Protein AF-A0A7C9F242-F1 (afdb_monomer_lite)

Secondary structure (DSSP, 8-state):
-HHHHHHHHHHHHHHHHH-TTTHHHHHHH-EEEETTTTTS-EEHHHHHHTPPTT--SEEEEE-S-HHHHHT-GGGHHHHHTT--EEEE-STTHHHHHHH--EETTEEEEETTSTT---PPPHHHHHHHHT-

Organism: Opuntia streptacantha (NCBI:txid393608)

Sequence (131 aa):
YAKFYEAFSKNIKLGIHEDSQNRAKLAELLRYHSTKSGDEMTSLKDYVTRMKEGQKDIYYITGESKKAVENSPFLEKLKKKGYEVLFMVDAIDEYVVTQLKEYEGHKLVCATKEGLKIEETEEEKQRSEER

Foldseek 3Di:
DVVCCVVCVVVLLVCCLPPPPCNQVSLQVDWFDKPPQPPGTDGPVVLVVVADVVQQAAEEEEDQDPVDRNPDPLCVVCVVVVRMYTYHNDPSVVSNLVRCQDHPNHGYDYSPDPPPDDDDDPVRVVVVVVD

pLDDT: mean 91.35, std 10.44, range [46.53, 98.5]

Radius of gyration: 15.53 Å; chains: 1; bounding box: 34×26×50 Å

InterPro domains:
  IPR001404 Heat shock protein Hsp90 family [PF00183] (1-130)
  IPR001404 Heat shock protein Hsp90 family [PTHR11528] (1-130)
  IPR020568 Ribosomal protein uS5 domain 2-type superfamily [SSF54211] (1-114)

Structure (mmCIF, N/CA/C/O backbone):
data_AF-A0A7C9F242-F1
#
_entry.id   AF-A0A7C9F242-F1
#
loop_
_atom_site.group_PDB
_atom_site.id
_atom_site.type_symbol
_atom_site.label_atom_id
_atom_site.label_alt_id
_atom_site.label_comp_id
_atom_site.label_asym_id
_atom_site.label_entity_id
_atom_site.label_seq_id
_atom_site.pdbx_PDB_ins_code
_atom_site.Cartn_x
_atom_site.Cartn_y
_atom_site.Cartn_z
_atom_site.occupancy
_atom_site.B_iso_or_equiv
_atom_site.auth_seq_id
_atom_site.auth_comp_id
_atom_site.auth_asym_id
_atom_site.auth_atom_id
_atom_site.pdbx_PDB_model_num
ATOM 1 N N . TYR A 1 1 ? 2.905 -13.751 -14.397 1.00 86.31 1 TYR A N 1
ATOM 2 C CA . TYR A 1 1 ? 2.903 -12.386 -13.832 1.00 86.31 1 TYR A CA 1
ATOM 3 C C . TYR A 1 1 ? 4.063 -12.146 -12.866 1.00 86.31 1 TYR A C 1
ATOM 5 O O . TYR A 1 1 ? 4.770 -11.174 -13.066 1.00 86.31 1 TYR A O 1
ATOM 13 N N . ALA A 1 2 ? 4.328 -13.034 -11.895 1.00 88.06 2 ALA A N 1
ATOM 14 C CA . ALA A 1 2 ? 5.405 -12.869 -10.901 1.00 88.06 2 ALA A CA 1
ATOM 15 C C . ALA A 1 2 ? 6.765 -12.426 -11.486 1.00 88.06 2 ALA A C 1
ATOM 17 O O . ALA A 1 2 ? 7.236 -11.354 -11.135 1.00 88.06 2 ALA A O 1
ATOM 18 N N . LYS A 1 3 ? 7.322 -13.162 -12.463 1.00 93.62 3 LYS A N 1
ATOM 19 C CA . LYS A 1 3 ? 8.596 -12.797 -13.127 1.00 93.62 3 LYS A CA 1
ATOM 20 C C . LYS A 1 3 ? 8.584 -11.408 -13.782 1.00 93.62 3 LYS A C 1
ATOM 22 O O . LYS A 1 3 ? 9.587 -10.710 -13.780 1.00 93.62 3 LYS A O 1
ATOM 27 N N . PHE A 1 4 ? 7.450 -11.012 -14.364 1.00 94.50 4 PHE A N 1
ATOM 28 C CA . PHE A 1 4 ? 7.293 -9.685 -14.963 1.00 94.50 4 PHE A CA 1
ATOM 29 C C . PHE A 1 4 ? 7.290 -8.607 -13.878 1.00 94.50 4 PHE A C 1
ATOM 31 O O . PHE A 1 4 ? 8.003 -7.619 -13.989 1.00 94.50 4 PHE A O 1
ATOM 38 N N . TYR A 1 5 ? 6.521 -8.809 -12.810 1.00 94.44 5 TYR A N 1
ATOM 39 C CA . TYR A 1 5 ? 6.437 -7.830 -11.736 1.00 94.44 5 TYR A CA 1
ATOM 40 C C . TYR A 1 5 ? 7.761 -7.703 -10.973 1.00 94.44 5 TYR A C 1
ATOM 42 O O . TYR A 1 5 ? 8.189 -6.598 -10.667 1.00 94.44 5 TYR A O 1
ATOM 50 N N . GLU A 1 6 ? 8.464 -8.808 -10.741 1.00 92.44 6 GLU A N 1
ATOM 51 C CA . GLU A 1 6 ? 9.812 -8.797 -10.171 1.00 92.44 6 GLU A CA 1
ATOM 52 C C . GLU A 1 6 ? 10.773 -7.938 -11.008 1.00 92.44 6 GLU A C 1
ATOM 54 O O . GLU A 1 6 ? 11.467 -7.081 -10.466 1.00 92.44 6 GLU A O 1
ATOM 59 N N . ALA A 1 7 ? 10.750 -8.099 -12.335 1.00 95.38 7 ALA A N 1
ATOM 60 C CA . ALA A 1 7 ? 11.622 -7.353 -13.238 1.00 95.38 7 ALA A CA 1
ATOM 61 C C . ALA A 1 7 ? 11.219 -5.876 -13.422 1.00 95.38 7 ALA A C 1
ATOM 63 O O . ALA A 1 7 ? 12.092 -5.027 -13.585 1.00 95.38 7 ALA A O 1
ATOM 64 N N . PHE A 1 8 ? 9.919 -5.558 -13.409 1.00 96.19 8 PHE A N 1
ATOM 65 C CA . PHE A 1 8 ? 9.400 -4.261 -13.874 1.00 96.19 8 PHE A CA 1
ATOM 66 C C . PHE A 1 8 ? 8.577 -3.479 -12.839 1.00 96.19 8 PHE A C 1
ATOM 68 O O . PHE A 1 8 ? 8.087 -2.392 -13.148 1.00 96.19 8 PHE A O 1
ATOM 75 N N . SER A 1 9 ? 8.425 -3.972 -11.605 1.00 95.62 9 SER A N 1
ATOM 76 C CA . SER A 1 9 ? 7.660 -3.293 -10.541 1.00 95.62 9 SER A CA 1
ATOM 77 C C . SER A 1 9 ? 8.111 -1.851 -10.325 1.00 95.62 9 SER A C 1
ATOM 79 O O . SER A 1 9 ? 7.275 -0.954 -10.232 1.00 95.62 9 SER A O 1
ATOM 81 N N . LYS A 1 10 ? 9.424 -1.599 -10.320 1.00 95.19 10 LYS A N 1
ATOM 82 C CA . LYS A 1 10 ? 9.987 -0.249 -10.169 1.00 95.19 10 LYS A CA 1
ATOM 83 C C . LYS A 1 10 ? 9.566 0.685 -11.304 1.00 95.19 10 LYS A C 1
ATOM 85 O O . LYS A 1 10 ? 9.225 1.831 -11.038 1.00 95.19 10 LYS A O 1
ATOM 90 N N . ASN A 1 11 ? 9.524 0.199 -12.545 1.00 96.81 11 ASN A N 1
ATOM 91 C CA . ASN A 1 11 ? 9.063 0.982 -13.694 1.00 96.81 11 ASN A CA 1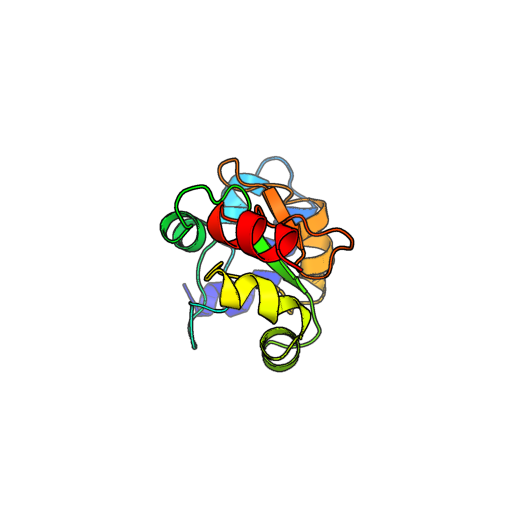
ATOM 92 C C . ASN A 1 11 ? 7.566 1.292 -13.603 1.00 96.81 11 ASN A C 1
ATOM 94 O O . ASN A 1 11 ? 7.159 2.411 -13.894 1.00 96.81 11 ASN A O 1
ATOM 98 N N . ILE A 1 12 ? 6.754 0.330 -13.156 1.00 97.44 12 ILE A N 1
ATOM 99 C CA . ILE A 1 12 ? 5.315 0.541 -12.936 1.00 97.44 12 ILE A CA 1
ATOM 100 C C . ILE A 1 12 ? 5.102 1.613 -11.861 1.00 97.44 12 ILE A C 1
ATOM 102 O O . ILE A 1 12 ? 4.348 2.559 -12.071 1.00 97.44 12 ILE A O 1
ATOM 106 N N . LYS A 1 13 ? 5.802 1.493 -10.727 1.00 97.38 13 LYS A N 1
ATOM 107 C CA . LYS A 1 13 ? 5.738 2.446 -9.610 1.00 97.38 13 LYS A CA 1
ATOM 108 C C . LYS A 1 13 ? 6.214 3.846 -10.015 1.00 97.38 13 LYS A C 1
ATOM 110 O O . LYS A 1 13 ? 5.579 4.829 -9.647 1.00 97.38 13 LYS A O 1
ATOM 115 N N . LEU A 1 14 ? 7.265 3.945 -10.829 1.00 95.81 14 LEU A N 1
ATOM 116 C CA . LEU A 1 14 ? 7.701 5.218 -11.407 1.00 95.81 14 LEU A CA 1
ATOM 117 C C . LEU A 1 14 ? 6.634 5.806 -12.341 1.00 95.81 14 LEU A C 1
ATOM 119 O O . LEU A 1 14 ? 6.308 6.984 -12.240 1.00 95.81 14 LEU A O 1
ATOM 123 N N . GLY A 1 15 ? 6.010 4.971 -13.174 1.00 97.12 15 GLY A N 1
ATOM 124 C CA . GLY A 1 15 ? 4.893 5.380 -14.022 1.00 97.12 15 GLY A CA 1
ATOM 125 C C . GLY A 1 15 ? 3.703 5.926 -13.227 1.00 97.12 15 GLY A C 1
ATOM 126 O O . GLY A 1 15 ? 3.097 6.903 -13.644 1.00 97.12 15 GLY A O 1
ATOM 127 N N . ILE A 1 16 ? 3.390 5.375 -12.047 1.00 97.19 16 ILE A N 1
ATOM 128 C CA . ILE A 1 16 ? 2.363 5.955 -11.157 1.00 97.19 16 ILE A CA 1
ATOM 129 C C . ILE A 1 16 ? 2.726 7.381 -10.739 1.00 97.19 16 ILE A C 1
ATOM 131 O O . ILE A 1 16 ? 1.845 8.244 -10.638 1.00 97.19 16 ILE A O 1
ATOM 135 N N . HIS A 1 17 ? 4.010 7.628 -10.486 1.00 93.94 17 HIS A N 1
ATOM 136 C CA . HIS A 1 17 ? 4.488 8.938 -10.083 1.00 93.94 17 HIS A CA 1
ATOM 137 C C . HIS A 1 17 ? 4.382 9.957 -11.232 1.00 93.94 17 HIS A C 1
ATOM 139 O O . HIS A 1 17 ? 3.848 11.048 -11.035 1.00 93.94 17 HIS A O 1
ATOM 145 N N . GLU A 1 18 ? 4.808 9.576 -12.439 1.00 95.00 18 GLU A N 1
ATOM 146 C CA . GLU A 1 18 ? 5.006 10.500 -13.566 1.00 95.00 18 GLU A CA 1
ATOM 147 C C . GLU A 1 18 ? 3.831 10.551 -14.563 1.00 95.00 18 GLU A C 1
ATOM 149 O O . GLU A 1 18 ? 3.455 11.627 -15.032 1.00 95.00 18 GLU A O 1
ATOM 154 N N . ASP A 1 19 ? 3.202 9.415 -14.876 1.00 95.81 19 ASP A N 1
ATOM 155 C CA . ASP A 1 19 ? 2.168 9.299 -15.912 1.00 95.81 19 ASP A CA 1
ATOM 156 C C . ASP A 1 19 ? 0.759 9.401 -15.314 1.00 95.81 19 ASP A C 1
ATOM 158 O O . ASP A 1 19 ? 0.074 8.418 -15.016 1.00 95.81 19 ASP A O 1
ATOM 162 N N . SER A 1 20 ? 0.299 10.642 -15.163 1.00 95.12 20 SER A N 1
ATOM 163 C CA . SER A 1 20 ? -1.052 10.916 -14.667 1.00 95.12 20 SER A CA 1
ATOM 164 C C . SER A 1 20 ? -2.180 10.382 -15.553 1.00 95.12 20 SER A C 1
ATOM 166 O O . SER A 1 20 ? -3.247 10.074 -15.022 1.00 95.12 20 SER A O 1
ATOM 168 N N . GLN A 1 21 ? -1.959 10.233 -16.864 1.00 97.19 21 GLN A N 1
ATOM 169 C CA . GLN A 1 21 ? -2.990 9.792 -17.807 1.00 97.19 21 GLN A CA 1
ATOM 170 C C . GLN A 1 21 ? -3.257 8.290 -17.683 1.00 97.19 21 GLN A C 1
ATOM 172 O O . GLN A 1 21 ? -4.407 7.858 -17.762 1.00 97.19 21 GLN A O 1
ATOM 177 N N . ASN A 1 22 ? -2.212 7.492 -17.448 1.00 97.12 22 ASN A N 1
ATOM 178 C CA . ASN A 1 22 ? -2.331 6.039 -17.313 1.00 97.12 22 ASN A CA 1
ATOM 179 C C . ASN A 1 22 ? -2.298 5.541 -15.865 1.00 97.12 22 ASN A C 1
ATOM 181 O O . ASN A 1 22 ? -2.422 4.335 -15.645 1.00 97.12 22 ASN A O 1
ATOM 185 N N . ARG A 1 23 ? -2.191 6.432 -14.871 1.00 96.19 23 ARG A N 1
ATOM 186 C CA . ARG A 1 23 ? -2.077 6.082 -13.445 1.00 96.19 23 ARG A CA 1
ATOM 187 C C . ARG A 1 23 ? -3.094 5.045 -12.975 1.00 96.19 23 ARG A C 1
ATOM 189 O O . ARG A 1 23 ? -2.714 4.097 -12.298 1.00 96.19 23 ARG A O 1
ATOM 196 N N . ALA A 1 24 ? -4.364 5.200 -13.348 1.00 95.56 24 ALA A N 1
ATOM 197 C CA . ALA A 1 24 ? -5.413 4.259 -12.954 1.00 95.56 24 ALA A CA 1
ATOM 198 C C . ALA A 1 24 ? -5.130 2.835 -13.468 1.00 95.56 24 ALA A C 1
ATOM 200 O O . ALA A 1 24 ? -5.169 1.882 -12.697 1.00 95.56 24 ALA A O 1
ATOM 201 N N . LYS A 1 25 ? -4.733 2.702 -14.740 1.00 97.06 25 LYS A N 1
ATOM 202 C CA . LYS A 1 25 ? -4.374 1.412 -15.353 1.00 97.06 25 LYS A CA 1
ATOM 203 C C . LYS A 1 25 ? -3.101 0.829 -14.746 1.00 97.06 25 LYS A C 1
ATOM 205 O O . LYS A 1 25 ? -3.009 -0.370 -14.516 1.00 97.06 25 LYS A O 1
ATOM 210 N N . LEU A 1 26 ? -2.109 1.676 -14.472 1.00 97.75 26 LEU A N 1
ATOM 211 C CA . LEU A 1 26 ? -0.869 1.258 -13.820 1.00 97.75 26 LEU A CA 1
ATOM 212 C C . LEU A 1 26 ? -1.129 0.757 -12.391 1.00 97.75 26 LEU A C 1
ATOM 214 O O . LEU A 1 26 ? -0.473 -0.185 -11.950 1.00 97.75 26 LEU A O 1
ATOM 218 N N . ALA A 1 27 ? -2.104 1.333 -11.681 1.00 97.44 27 ALA A N 1
ATOM 219 C CA . ALA A 1 27 ? -2.428 0.935 -10.314 1.00 97.44 27 ALA A CA 1
ATOM 220 C C . ALA A 1 27 ? -2.978 -0.500 -10.258 1.00 97.44 27 ALA A C 1
ATOM 222 O O . ALA A 1 27 ? -2.676 -1.236 -9.320 1.00 97.44 27 ALA A O 1
ATOM 223 N N . GLU A 1 28 ? -3.691 -0.947 -11.298 1.00 96.81 28 GLU A N 1
ATOM 224 C CA . GLU A 1 28 ? -4.165 -2.336 -11.430 1.00 96.81 28 GLU A CA 1
ATOM 225 C C . GLU A 1 28 ? -3.017 -3.358 -11.509 1.00 96.81 28 GLU A C 1
ATOM 227 O O . GLU A 1 28 ? -3.179 -4.538 -11.172 1.00 96.81 28 GLU A O 1
ATOM 232 N N . LEU A 1 29 ? -1.830 -2.918 -11.934 1.00 97.44 29 LEU A N 1
ATOM 233 C CA . LEU A 1 29 ? -0.645 -3.761 -12.058 1.00 97.44 29 LEU A CA 1
ATOM 234 C C . LEU A 1 29 ? 0.131 -3.884 -10.742 1.00 97.44 29 LEU A C 1
ATOM 236 O O . LEU A 1 29 ? 0.938 -4.807 -10.600 1.00 97.44 29 LEU A O 1
ATOM 240 N N . LEU A 1 30 ? -0.122 -3.013 -9.763 1.00 97.81 30 LEU A N 1
ATOM 241 C CA . LEU A 1 30 ? 0.577 -3.041 -8.483 1.00 97.81 30 LEU A CA 1
ATOM 242 C C . LEU A 1 30 ? 0.286 -4.334 -7.716 1.00 97.81 30 LEU A C 1
ATOM 244 O O . LEU A 1 30 ? -0.838 -4.844 -7.681 1.00 97.81 30 LEU A O 1
ATOM 248 N N . ARG A 1 31 ? 1.335 -4.874 -7.103 1.00 97.75 31 ARG A N 1
ATOM 249 C CA . ARG A 1 31 ? 1.304 -6.020 -6.197 1.00 97.75 31 ARG A CA 1
ATOM 250 C C . ARG A 1 31 ? 2.103 -5.694 -4.944 1.00 97.75 31 ARG A C 1
ATOM 252 O O . ARG A 1 31 ? 3.198 -5.136 -5.036 1.00 97.75 31 ARG A O 1
ATOM 259 N N . TYR A 1 32 ? 1.543 -6.069 -3.803 1.00 97.75 32 TYR A N 1
ATOM 260 C CA . TYR A 1 32 ? 2.108 -5.838 -2.478 1.00 97.75 32 TYR A CA 1
ATOM 261 C C . TYR A 1 32 ? 1.877 -7.056 -1.593 1.00 97.75 32 TYR A C 1
ATOM 263 O O . TYR A 1 32 ? 0.892 -7.768 -1.764 1.00 97.75 32 TYR A O 1
ATOM 271 N N . HIS A 1 33 ? 2.748 -7.284 -0.615 1.00 97.88 33 HIS A N 1
ATOM 272 C CA . HIS A 1 33 ? 2.378 -8.143 0.509 1.00 97.88 33 HIS A CA 1
ATOM 273 C C . HIS A 1 33 ? 1.382 -7.408 1.410 1.00 97.88 33 HIS A C 1
ATOM 275 O O . HIS A 1 33 ? 1.317 -6.180 1.399 1.00 97.88 33 HIS A O 1
ATOM 281 N N . SER A 1 34 ? 0.609 -8.142 2.199 1.00 98.12 34 SER A N 1
ATOM 282 C CA . SER A 1 34 ? -0.307 -7.566 3.177 1.00 98.12 34 SER A CA 1
ATOM 283 C C . SER A 1 34 ? -0.413 -8.436 4.422 1.00 98.12 34 SER A C 1
ATOM 285 O O . SER A 1 34 ? 0.013 -9.591 4.435 1.00 98.12 34 SER A O 1
ATOM 287 N N . THR A 1 35 ? -1.062 -7.910 5.460 1.00 97.12 35 THR A N 1
ATOM 288 C CA . THR A 1 35 ? -1.394 -8.677 6.672 1.00 97.12 35 THR A CA 1
ATOM 289 C C . THR A 1 35 ? -2.288 -9.896 6.419 1.00 97.12 35 THR A C 1
ATOM 291 O O . THR A 1 35 ? -2.427 -10.722 7.318 1.00 97.12 35 THR A O 1
ATOM 294 N N . LYS A 1 36 ? -2.907 -10.020 5.235 1.00 96.25 36 LYS A N 1
ATOM 295 C CA . LYS A 1 36 ? -3.777 -11.150 4.865 1.00 96.25 36 LYS A CA 1
ATOM 296 C C . LYS A 1 36 ? -3.284 -11.951 3.657 1.00 96.25 36 LYS A C 1
ATOM 298 O O . LYS A 1 36 ? -3.902 -12.960 3.335 1.00 96.25 36 LYS A O 1
ATOM 303 N N . SER A 1 37 ? -2.204 -11.536 2.991 1.00 94.44 37 SER A N 1
ATOM 304 C CA . SER A 1 37 ? -1.714 -12.208 1.777 1.00 94.44 37 SER A CA 1
ATOM 305 C C . SER A 1 37 ? -0.718 -13.345 2.050 1.00 94.44 37 SER A C 1
ATOM 307 O O . SER A 1 37 ? -0.356 -14.072 1.128 1.00 94.44 37 SER A O 1
ATOM 309 N N . GLY A 1 38 ? -0.258 -13.501 3.297 1.00 91.50 38 GLY A N 1
ATOM 310 C CA . GLY A 1 38 ? 0.732 -14.512 3.674 1.00 91.50 38 GLY A CA 1
ATOM 311 C C . GLY A 1 38 ? 2.063 -14.317 2.940 1.00 91.50 38 GLY A C 1
ATOM 312 O O . GLY A 1 38 ? 2.670 -13.239 2.982 1.00 91.50 38 GLY A O 1
ATOM 313 N N . ASP A 1 39 ? 2.521 -15.367 2.261 1.00 90.25 39 ASP A N 1
ATOM 314 C CA . ASP A 1 39 ? 3.764 -15.348 1.481 1.00 90.25 39 ASP A CA 1
ATOM 315 C C . ASP A 1 39 ? 3.580 -14.848 0.048 1.00 90.25 39 ASP A C 1
ATOM 317 O O . ASP A 1 39 ? 4.557 -14.505 -0.614 1.00 90.25 39 ASP A O 1
ATOM 321 N N . GLU A 1 40 ? 2.340 -14.723 -0.420 1.00 93.12 40 GLU A N 1
ATOM 322 C CA . GLU A 1 40 ? 2.045 -14.201 -1.748 1.00 93.12 40 GLU A CA 1
ATOM 323 C C . GLU A 1 40 ? 1.845 -12.682 -1.724 1.00 93.12 40 GLU A C 1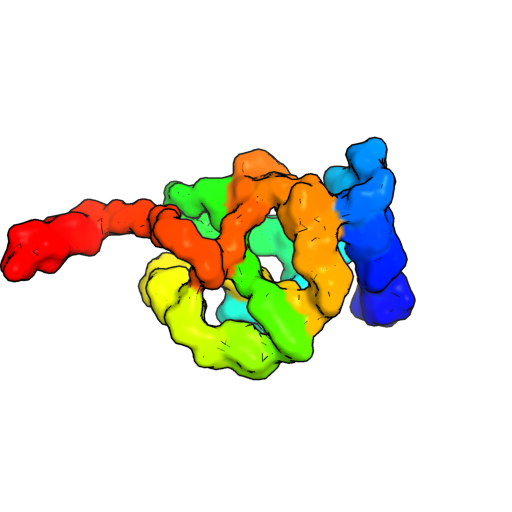
ATOM 325 O O . GLU A 1 40 ? 1.666 -12.052 -0.673 1.00 93.12 40 GLU A O 1
ATOM 330 N N . MET A 1 41 ? 1.902 -12.072 -2.908 1.00 95.19 41 MET A N 1
ATOM 331 C CA . MET A 1 41 ? 1.517 -10.678 -3.100 1.00 95.19 41 MET A CA 1
ATOM 332 C C . MET A 1 41 ? 0.072 -10.597 -3.597 1.00 95.19 41 MET A C 1
ATOM 334 O O . MET A 1 41 ? -0.344 -11.371 -4.454 1.00 95.19 41 MET A O 1
ATOM 338 N N . THR A 1 42 ? -0.666 -9.600 -3.121 1.00 97.62 42 THR A N 1
ATOM 339 C CA . THR A 1 42 ? -2.031 -9.273 -3.538 1.00 97.62 42 THR A CA 1
ATOM 340 C C . THR A 1 42 ? -2.060 -8.048 -4.449 1.00 97.62 42 THR A C 1
ATOM 342 O O . THR A 1 42 ? -1.193 -7.176 -4.358 1.00 97.62 42 THR A O 1
ATOM 345 N N . SER A 1 43 ? -3.071 -7.953 -5.317 1.00 98.12 43 SER A N 1
ATOM 346 C CA . SER A 1 43 ? -3.389 -6.708 -6.026 1.00 98.12 43 SER A CA 1
ATOM 347 C C . SER A 1 43 ? -4.230 -5.756 -5.166 1.00 98.12 43 SER A C 1
ATOM 349 O O . SER A 1 43 ? -4.808 -6.173 -4.156 1.00 98.12 43 SER A O 1
ATOM 351 N N . LEU A 1 44 ? -4.319 -4.484 -5.580 1.00 98.12 44 LEU A N 1
ATOM 352 C CA . LEU A 1 44 ? -5.251 -3.515 -4.985 1.00 98.12 44 LEU A CA 1
ATOM 353 C C . LEU A 1 44 ? -6.710 -3.936 -5.194 1.00 98.12 44 LEU A C 1
ATOM 355 O O . LEU A 1 44 ? -7.515 -3.826 -4.277 1.00 98.12 44 LEU A O 1
ATOM 359 N N . LYS A 1 45 ? -7.032 -4.504 -6.359 1.00 98.00 45 LYS A N 1
ATOM 360 C CA . LYS A 1 45 ? -8.361 -5.048 -6.645 1.00 98.00 45 LYS A CA 1
ATOM 361 C C . LYS A 1 4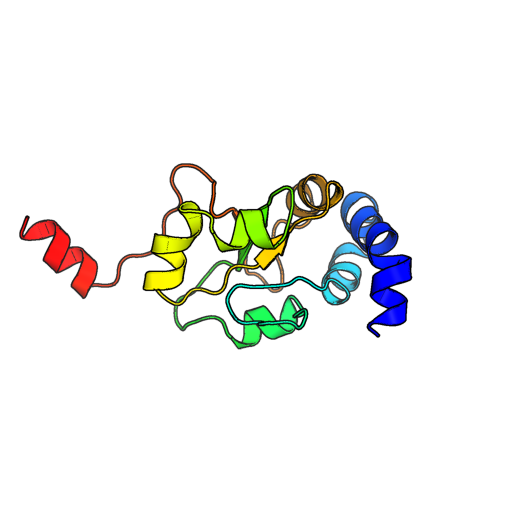5 ? -8.742 -6.146 -5.657 1.00 98.00 45 LYS A C 1
ATOM 363 O O . LYS A 1 45 ? -9.802 -6.095 -5.045 1.00 98.00 45 LYS A O 1
ATOM 368 N N . ASP A 1 46 ? -7.853 -7.116 -5.452 1.00 98.00 46 ASP A N 1
ATOM 369 C CA . ASP A 1 46 ? -8.130 -8.216 -4.529 1.00 98.00 46 ASP A CA 1
ATOM 370 C C . ASP A 1 46 ? -8.240 -7.711 -3.081 1.00 98.00 46 ASP A C 1
ATOM 372 O O . ASP A 1 46 ? -9.062 -8.222 -2.325 1.00 98.00 46 ASP A O 1
ATOM 376 N N . TYR A 1 47 ? -7.475 -6.680 -2.698 1.00 98.44 47 TYR A N 1
ATOM 377 C CA . TYR A 1 47 ? -7.661 -6.001 -1.412 1.00 98.44 47 TYR A CA 1
ATOM 378 C C . TYR A 1 47 ? -9.085 -5.446 -1.282 1.00 98.44 47 TYR A C 1
ATOM 380 O O . TYR A 1 47 ? -9.748 -5.724 -0.283 1.00 98.44 47 TYR A O 1
ATOM 388 N N . VAL A 1 48 ? -9.575 -4.713 -2.293 1.00 97.75 48 VAL A N 1
ATOM 389 C CA . VAL A 1 48 ? -10.927 -4.122 -2.291 1.00 97.75 48 VAL A CA 1
ATOM 390 C C . VAL A 1 48 ? -11.996 -5.200 -2.107 1.00 97.75 48 VAL A C 1
ATOM 392 O O . VAL A 1 48 ? -12.886 -5.045 -1.276 1.00 97.75 48 VAL A O 1
ATOM 395 N N . THR A 1 49 ? -11.861 -6.356 -2.769 1.00 97.44 49 THR A N 1
ATOM 396 C CA . THR A 1 49 ? -12.814 -7.474 -2.596 1.00 97.44 49 THR A CA 1
ATOM 397 C C . THR A 1 49 ? -12.864 -8.050 -1.175 1.00 97.44 49 THR A C 1
ATOM 399 O O . THR A 1 49 ? -13.846 -8.693 -0.811 1.00 97.44 49 THR A O 1
ATOM 402 N N . ARG A 1 50 ? -11.819 -7.835 -0.366 1.00 96.81 50 ARG A N 1
ATOM 403 C CA . ARG A 1 50 ? -11.708 -8.306 1.026 1.00 96.81 50 ARG A CA 1
ATOM 404 C C . ARG A 1 50 ? -11.911 -7.196 2.057 1.00 96.81 50 ARG A C 1
ATOM 406 O O . ARG A 1 50 ? -11.693 -7.434 3.254 1.00 96.81 50 ARG A O 1
ATOM 413 N N . MET A 1 51 ? -12.289 -5.995 1.619 1.00 95.81 51 MET A N 1
ATOM 414 C CA . MET A 1 51 ? -12.626 -4.903 2.523 1.00 95.81 51 MET A CA 1
ATOM 415 C C . MET A 1 51 ? -13.818 -5.295 3.390 1.00 95.81 51 MET A C 1
ATOM 417 O O . MET A 1 51 ? -14.764 -5.940 2.939 1.00 95.81 51 MET A O 1
ATOM 421 N N . LYS A 1 52 ? -13.749 -4.932 4.671 1.00 92.62 52 LYS A N 1
ATOM 422 C CA . LYS A 1 52 ? -14.859 -5.172 5.594 1.00 92.62 52 LYS A CA 1
ATOM 423 C C . LYS A 1 52 ? -16.037 -4.264 5.256 1.00 92.62 52 LYS A C 1
ATOM 425 O O . LYS A 1 52 ? -15.855 -3.164 4.738 1.00 92.62 52 LYS A O 1
ATOM 430 N N . GLU A 1 53 ? -17.237 -4.695 5.626 1.00 88.19 53 GLU A N 1
ATOM 431 C CA . GLU A 1 53 ? -18.416 -3.835 5.567 1.00 88.19 53 GLU A CA 1
ATOM 432 C C . GLU A 1 53 ? -18.178 -2.543 6.368 1.00 88.19 53 GLU A C 1
ATOM 434 O O . GLU A 1 53 ? -17.618 -2.570 7.465 1.00 88.19 53 GLU A O 1
ATOM 439 N N . GLY A 1 54 ? -18.528 -1.398 5.777 1.00 85.88 54 GLY A N 1
ATOM 440 C CA . GLY A 1 54 ? -18.280 -0.075 6.357 1.00 85.88 54 GLY A CA 1
ATOM 441 C C . GLY A 1 54 ? -16.834 0.433 6.248 1.00 85.88 54 GLY A C 1
ATOM 442 O O . GLY A 1 54 ? -16.584 1.601 6.545 1.00 85.88 54 GLY A O 1
ATOM 443 N N . GLN A 1 55 ? -15.878 -0.379 5.780 1.00 91.94 55 GLN A N 1
ATOM 444 C CA . GLN A 1 55 ? -14.510 0.080 5.537 1.00 91.94 55 GLN A CA 1
ATOM 445 C C . GLN A 1 55 ? -14.479 1.037 4.337 1.00 91.94 55 GLN A C 1
ATOM 447 O O . GLN A 1 55 ? -14.871 0.678 3.231 1.00 91.94 55 GLN A O 1
ATOM 452 N N . LYS A 1 56 ? -13.983 2.261 4.549 1.00 92.25 56 LYS A N 1
ATOM 453 C CA . LYS A 1 56 ? -13.928 3.306 3.508 1.00 92.25 56 LYS A CA 1
ATOM 454 C C . LYS A 1 56 ? -12.581 3.391 2.799 1.00 92.25 56 LYS A C 1
ATOM 456 O O . LYS A 1 56 ? -12.539 3.733 1.622 1.00 92.25 56 LYS A O 1
ATOM 461 N N . ASP A 1 57 ? -11.505 3.066 3.507 1.00 95.94 57 ASP A N 1
ATOM 462 C CA . ASP A 1 57 ? -10.139 3.357 3.081 1.00 95.94 57 ASP A CA 1
ATOM 463 C C . ASP A 1 57 ? -9.294 2.083 2.943 1.00 95.94 57 ASP A C 1
ATOM 465 O O . ASP A 1 57 ? -9.520 1.080 3.628 1.00 95.94 57 ASP A O 1
ATOM 469 N N . ILE A 1 58 ? -8.287 2.148 2.074 1.00 97.56 58 ILE A N 1
ATOM 470 C CA . ILE A 1 58 ? -7.232 1.148 1.910 1.00 97.56 58 ILE A CA 1
ATOM 471 C C . ILE A 1 58 ? -6.080 1.529 2.835 1.00 97.56 58 ILE A C 1
ATOM 473 O O . ILE A 1 58 ? -5.469 2.589 2.685 1.00 97.56 58 ILE A O 1
ATOM 477 N N . TYR A 1 59 ? -5.749 0.656 3.779 1.00 97.81 59 TYR A N 1
ATOM 478 C CA . TYR A 1 59 ? -4.655 0.902 4.714 1.00 97.81 59 TYR A CA 1
ATOM 479 C C . TYR A 1 59 ? -3.330 0.359 4.181 1.00 97.81 59 TYR A C 1
ATOM 481 O O . TYR A 1 59 ? -3.257 -0.770 3.690 1.00 97.81 59 TYR A O 1
ATOM 489 N N . TYR A 1 60 ? -2.263 1.139 4.331 1.00 98.00 60 TYR A N 1
ATOM 490 C CA . TYR A 1 60 ? -0.902 0.722 3.996 1.00 98.00 60 TYR A CA 1
ATOM 491 C C . TYR A 1 60 ? 0.092 1.139 5.080 1.00 98.00 60 TYR A C 1
ATOM 493 O O . TYR A 1 60 ? -0.189 2.011 5.898 1.00 98.00 60 TYR A O 1
ATOM 501 N N . ILE A 1 61 ? 1.269 0.526 5.082 1.00 97.50 61 ILE A N 1
ATOM 502 C CA . ILE A 1 61 ? 2.417 0.935 5.889 1.00 97.50 61 ILE A CA 1
ATOM 503 C C . ILE A 1 61 ? 3.670 0.901 5.022 1.00 97.50 61 ILE A C 1
ATOM 505 O O . ILE A 1 61 ? 3.865 -0.043 4.251 1.00 97.50 61 ILE A O 1
ATOM 509 N N . THR A 1 62 ? 4.512 1.922 5.159 1.00 96.44 62 THR A N 1
ATOM 510 C CA . THR A 1 62 ? 5.830 1.965 4.531 1.00 96.44 62 THR A CA 1
ATOM 511 C C . THR A 1 62 ? 6.931 1.575 5.512 1.00 96.44 62 THR A C 1
ATOM 513 O O . THR A 1 62 ? 6.772 1.693 6.730 1.00 96.44 62 THR A O 1
ATOM 516 N N . GLY A 1 63 ? 8.046 1.058 4.998 1.00 95.00 63 GLY A N 1
ATOM 517 C CA . GLY A 1 63 ? 9.220 0.745 5.811 1.00 95.00 63 GLY A CA 1
ATOM 518 C C . GLY A 1 63 ? 10.317 0.035 5.029 1.00 95.00 63 GLY A C 1
ATOM 519 O O . GLY A 1 63 ? 10.187 -0.215 3.840 1.00 95.00 63 GLY A O 1
ATOM 520 N N . GLU A 1 64 ? 11.410 -0.312 5.702 1.00 93.06 64 GLU A N 1
ATOM 521 C CA . GLU A 1 64 ? 12.629 -0.803 5.036 1.00 93.06 64 GLU A CA 1
ATOM 522 C C . GLU A 1 64 ? 12.566 -2.281 4.612 1.00 93.06 64 GLU A C 1
ATOM 524 O O . GLU A 1 64 ? 13.374 -2.739 3.808 1.00 93.06 64 GLU 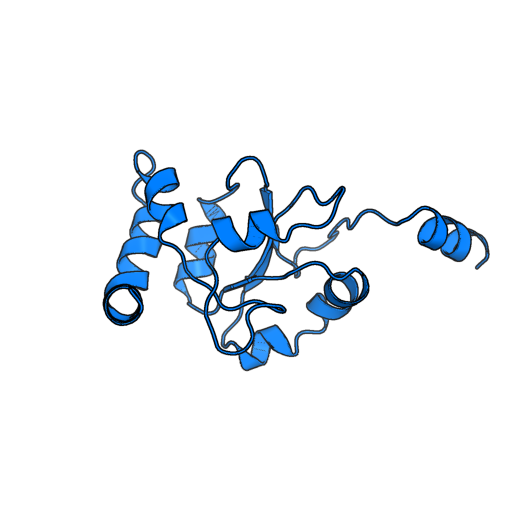A O 1
ATOM 529 N N . SER A 1 65 ? 11.647 -3.071 5.179 1.00 95.81 65 SER A N 1
ATOM 530 C CA . SER A 1 65 ? 11.479 -4.487 4.831 1.00 95.81 65 SER A CA 1
ATOM 531 C C . SER A 1 65 ? 10.121 -5.035 5.265 1.00 95.81 65 SER A C 1
ATOM 533 O O . SER A 1 65 ? 9.509 -4.513 6.201 1.00 95.81 65 SER A O 1
ATOM 535 N N . LYS A 1 66 ? 9.685 -6.150 4.650 1.00 95.31 66 LYS A N 1
ATOM 536 C CA . LYS A 1 66 ? 8.447 -6.868 5.027 1.00 95.31 66 LYS A CA 1
ATOM 537 C C . LYS A 1 66 ? 8.431 -7.180 6.524 1.00 95.31 66 LYS A C 1
ATOM 539 O O . LYS A 1 66 ? 7.467 -6.865 7.209 1.00 95.31 66 LYS A O 1
ATOM 544 N N . LYS A 1 67 ? 9.537 -7.723 7.044 1.00 95.50 67 LYS A N 1
ATOM 545 C CA . LY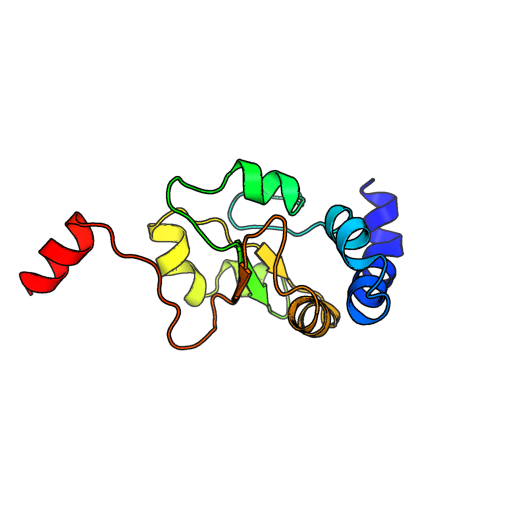S A 1 67 ? 9.667 -8.101 8.456 1.00 95.50 67 LYS A CA 1
ATOM 546 C C . LYS A 1 67 ? 9.550 -6.897 9.395 1.00 95.50 67 LYS A C 1
ATOM 548 O O . LYS A 1 67 ? 8.952 -7.023 10.460 1.00 95.50 67 LYS A O 1
ATOM 553 N N . ALA A 1 68 ? 10.115 -5.747 9.023 1.00 95.69 68 ALA A N 1
ATOM 554 C CA . ALA A 1 68 ? 10.035 -4.539 9.840 1.00 95.69 68 ALA A CA 1
ATOM 555 C C . ALA A 1 68 ? 8.593 -4.025 9.937 1.00 95.69 68 ALA A C 1
ATOM 557 O O . ALA A 1 68 ? 8.103 -3.765 11.034 1.00 95.69 68 ALA A O 1
ATOM 558 N N . VAL A 1 69 ? 7.889 -3.938 8.804 1.00 96.44 69 VAL A N 1
ATOM 559 C CA . VAL A 1 69 ? 6.513 -3.427 8.796 1.00 96.44 69 VAL A CA 1
ATOM 560 C C . VAL A 1 69 ? 5.513 -4.413 9.395 1.00 96.44 69 VAL A C 1
ATOM 562 O O . VAL A 1 69 ? 4.597 -3.998 10.092 1.00 96.44 69 VAL A O 1
ATOM 565 N N . GLU A 1 70 ? 5.706 -5.717 9.205 1.00 95.44 70 GLU A N 1
ATOM 566 C CA . GLU A 1 70 ? 4.818 -6.764 9.725 1.00 95.44 70 GLU A CA 1
ATOM 567 C C . GLU A 1 70 ? 4.769 -6.810 11.263 1.00 95.44 70 GLU A C 1
ATOM 569 O O . GLU A 1 70 ? 3.706 -7.065 11.845 1.00 95.44 70 GLU A O 1
ATOM 574 N N . ASN A 1 71 ? 5.903 -6.508 11.908 1.00 94.94 71 ASN A N 1
ATOM 575 C CA . ASN A 1 71 ? 6.064 -6.442 13.365 1.00 94.94 71 ASN A CA 1
ATOM 576 C C . ASN A 1 71 ? 5.837 -5.031 13.937 1.00 94.94 71 ASN A C 1
ATOM 578 O O . ASN A 1 71 ? 6.118 -4.778 15.107 1.00 94.94 71 ASN A O 1
ATOM 582 N N . SER A 1 72 ? 5.361 -4.095 13.117 1.00 95.88 72 SER A N 1
ATOM 583 C CA . SER A 1 72 ? 5.172 -2.710 13.530 1.00 95.88 72 SER A CA 1
ATOM 584 C C . SER A 1 72 ? 4.008 -2.561 14.524 1.00 95.88 72 SER A C 1
ATOM 586 O O . SER A 1 72 ? 2.904 -3.043 14.240 1.00 95.88 72 SER A O 1
ATOM 588 N N . PRO A 1 73 ? 4.183 -1.821 15.641 1.00 94.06 73 PRO A N 1
ATOM 589 C CA . PRO A 1 73 ? 3.109 -1.572 16.607 1.00 94.06 73 PRO A CA 1
ATOM 590 C C . PRO A 1 73 ? 1.950 -0.764 16.005 1.00 94.06 73 PRO A C 1
ATOM 592 O O . PRO A 1 73 ? 0.818 -0.842 16.482 1.00 94.06 73 PRO A O 1
ATOM 595 N N . PHE A 1 74 ? 2.196 -0.031 14.914 1.00 93.00 74 PHE A N 1
ATOM 596 C CA . PHE A 1 74 ? 1.165 0.715 14.189 1.00 93.00 74 PHE A CA 1
ATOM 597 C C . PHE A 1 74 ? 0.109 -0.197 13.540 1.00 93.00 74 PHE A C 1
ATOM 599 O O . PHE A 1 74 ? -0.974 0.267 13.186 1.00 93.00 74 PHE A O 1
ATOM 606 N N . LEU A 1 75 ? 0.380 -1.503 13.417 1.00 94.38 75 LEU A N 1
ATOM 607 C CA . LEU A 1 75 ? -0.582 -2.464 12.883 1.00 94.38 75 LEU A CA 1
ATOM 608 C C . LEU A 1 75 ? -1.565 -2.997 13.927 1.00 94.38 75 LEU A C 1
ATOM 610 O O . LEU A 1 75 ? -2.623 -3.479 13.535 1.00 94.38 75 LEU A O 1
ATOM 614 N N . GLU A 1 76 ? -1.269 -2.911 15.226 1.00 91.38 76 GLU A N 1
ATOM 615 C CA . GLU A 1 76 ? -2.044 -3.586 16.280 1.00 91.38 76 GLU A CA 1
ATOM 616 C C . GLU A 1 76 ? -3.529 -3.197 16.262 1.00 91.38 76 GLU A C 1
ATOM 618 O O . GLU A 1 76 ? -4.412 -4.057 16.259 1.00 91.38 76 GLU A O 1
ATOM 623 N N . LYS A 1 77 ? -3.827 -1.894 16.159 1.00 89.94 77 LYS A N 1
ATOM 624 C CA . LYS A 1 77 ? -5.212 -1.394 16.127 1.00 89.94 77 LYS A CA 1
ATOM 625 C C . LYS A 1 77 ? -5.964 -1.861 14.872 1.00 89.94 77 LYS A C 1
ATOM 627 O O . LYS A 1 77 ? -7.122 -2.266 14.969 1.00 89.94 77 LYS A O 1
ATOM 632 N N . LEU A 1 78 ? -5.310 -1.836 13.708 1.00 92.88 78 LEU A N 1
ATOM 633 C CA . LEU A 1 78 ? -5.884 -2.280 12.430 1.00 92.88 78 LEU A CA 1
ATOM 634 C C . LEU A 1 78 ? -6.099 -3.802 12.413 1.00 92.88 78 LEU A C 1
ATOM 636 O O . LEU A 1 78 ? -7.183 -4.260 12.053 1.00 92.88 78 LEU A O 1
ATOM 640 N N . LYS A 1 79 ? -5.111 -4.576 12.886 1.00 91.69 79 LYS A N 1
ATOM 641 C CA . LYS A 1 79 ? -5.179 -6.038 13.031 1.00 91.69 79 LYS A CA 1
ATOM 642 C C . LYS A 1 79 ? -6.304 -6.450 13.977 1.00 91.69 79 LYS A C 1
ATOM 644 O O . LYS A 1 79 ? -7.097 -7.314 13.615 1.00 91.69 79 LYS A O 1
ATOM 649 N N . LYS A 1 80 ? -6.443 -5.789 15.133 1.00 90.44 80 LYS A N 1
ATOM 650 C CA . LYS A 1 80 ? -7.532 -6.047 16.093 1.00 90.44 80 LYS A CA 1
ATOM 651 C C . LYS A 1 80 ? -8.914 -5.827 15.475 1.00 90.44 80 LYS A C 1
ATOM 653 O O . LYS A 1 80 ? -9.831 -6.600 15.730 1.00 90.44 80 LYS A O 1
ATOM 658 N N . LYS A 1 81 ? -9.050 -4.819 14.609 1.00 89.25 81 LYS A N 1
ATOM 659 C CA . LYS A 1 81 ? -10.275 -4.572 13.833 1.00 89.25 81 LYS A CA 1
ATOM 660 C C . LYS A 1 81 ? -10.393 -5.442 12.583 1.00 89.25 81 LYS A C 1
ATOM 662 O O . LYS A 1 81 ? -11.401 -5.376 11.887 1.00 89.25 81 LYS A O 1
ATOM 667 N N . GLY A 1 82 ? -9.411 -6.293 12.292 1.00 91.94 82 GLY A N 1
ATOM 668 C CA . GLY A 1 82 ? -9.371 -7.173 11.125 1.00 91.94 82 GLY A CA 1
ATOM 669 C C . GLY A 1 82 ? -9.256 -6.440 9.787 1.00 91.94 82 GLY A C 1
ATOM 670 O O . GLY A 1 82 ? -9.628 -7.010 8.755 1.00 91.94 82 GLY A O 1
ATOM 671 N N . TYR A 1 83 ? -8.776 -5.196 9.794 1.00 95.50 83 TYR A N 1
ATOM 672 C CA . TYR A 1 83 ? -8.478 -4.451 8.578 1.00 95.50 83 TYR A CA 1
ATOM 673 C C . TYR A 1 83 ? -7.177 -4.956 7.956 1.00 95.50 83 TYR A C 1
ATOM 675 O O . TYR A 1 83 ? -6.177 -5.189 8.639 1.00 95.50 83 TYR A O 1
ATOM 683 N N . GLU A 1 84 ? -7.214 -5.177 6.645 1.00 97.69 84 GLU A N 1
ATOM 684 C CA . GLU A 1 84 ? -6.029 -5.557 5.881 1.00 97.69 84 GLU A CA 1
ATOM 685 C C . GLU A 1 84 ? -5.109 -4.340 5.733 1.00 97.69 84 GLU A C 1
ATOM 687 O O . GLU A 1 84 ? -5.591 -3.227 5.528 1.00 97.69 84 GLU A O 1
ATOM 692 N N . VAL A 1 85 ? -3.794 -4.539 5.832 1.00 98.06 85 VAL A N 1
ATOM 693 C CA . VAL A 1 85 ? -2.805 -3.468 5.651 1.00 98.06 85 VAL A CA 1
ATOM 694 C C . VAL A 1 85 ? -1.768 -3.913 4.631 1.00 98.06 85 VAL A C 1
ATOM 696 O O . VAL A 1 85 ? -1.171 -4.976 4.796 1.00 98.06 85 VAL A O 1
ATOM 699 N N . LEU A 1 86 ? -1.573 -3.113 3.583 1.00 98.50 86 LEU A N 1
ATOM 700 C CA . LEU A 1 86 ? -0.570 -3.338 2.541 1.00 98.50 86 LEU A CA 1
ATOM 701 C C . LEU A 1 86 ? 0.833 -2.970 3.037 1.00 98.50 86 LEU A C 1
ATOM 703 O O . LEU A 1 86 ? 1.022 -1.952 3.700 1.00 98.50 86 LEU A O 1
ATOM 707 N N . PHE A 1 87 ? 1.821 -3.781 2.680 1.00 98.19 87 PHE A N 1
ATOM 708 C CA . PHE A 1 87 ? 3.228 -3.598 3.017 1.00 98.19 87 PHE A CA 1
ATOM 709 C C . PHE A 1 87 ? 3.971 -3.003 1.823 1.00 98.19 87 PHE A C 1
ATOM 711 O O . PHE A 1 87 ? 4.190 -3.673 0.812 1.00 98.19 87 PHE A O 1
ATOM 718 N N . MET A 1 88 ? 4.360 -1.741 1.958 1.00 97.56 88 MET A N 1
ATOM 719 C CA . MET A 1 88 ? 5.027 -0.951 0.931 1.00 97.56 88 MET A CA 1
ATOM 720 C C . MET A 1 88 ? 6.491 -0.748 1.313 1.00 97.56 88 MET A C 1
ATOM 722 O O . MET A 1 88 ? 6.827 0.139 2.089 1.00 97.56 88 MET A O 1
ATOM 726 N N . VAL A 1 89 ? 7.357 -1.644 0.849 1.00 96.62 89 VAL A N 1
ATOM 727 C CA . VAL A 1 89 ? 8.723 -1.771 1.384 1.00 96.62 89 VAL A CA 1
ATOM 728 C C . VAL A 1 89 ? 9.813 -1.355 0.403 1.00 96.62 89 VAL A C 1
ATOM 730 O O . VAL A 1 89 ? 10.995 -1.447 0.719 1.00 96.62 89 VAL A O 1
ATOM 733 N N . ASP A 1 90 ? 9.431 -0.889 -0.787 1.00 94.88 90 ASP A N 1
ATOM 734 C CA . ASP A 1 90 ? 10.383 -0.309 -1.725 1.00 94.88 90 ASP A CA 1
ATOM 735 C C . ASP A 1 90 ? 10.497 1.196 -1.483 1.00 94.88 90 ASP A C 1
ATOM 737 O O . ASP A 1 90 ? 9.494 1.881 -1.314 1.00 94.88 90 ASP A O 1
ATOM 741 N N . ALA A 1 91 ? 11.706 1.753 -1.584 1.00 92.62 91 ALA A N 1
ATOM 742 C CA . ALA A 1 91 ? 11.933 3.193 -1.401 1.00 92.62 91 ALA A CA 1
ATOM 743 C C . ALA A 1 91 ? 11.070 4.082 -2.324 1.00 92.62 91 ALA A C 1
ATOM 745 O O . ALA A 1 91 ? 10.708 5.198 -1.961 1.00 92.62 91 ALA A O 1
ATOM 746 N N . ILE A 1 92 ? 10.713 3.588 -3.516 1.00 94.56 92 ILE A N 1
ATOM 747 C CA . ILE A 1 92 ? 9.845 4.311 -4.456 1.00 94.56 92 ILE A CA 1
ATOM 748 C C . ILE A 1 92 ? 8.383 4.383 -3.981 1.00 94.56 92 ILE A C 1
ATOM 750 O O . ILE A 1 92 ? 7.645 5.255 -4.434 1.00 94.56 92 ILE A O 1
ATOM 754 N N . ASP A 1 93 ? 7.950 3.508 -3.067 1.00 95.88 93 ASP A N 1
ATOM 755 C CA . ASP A 1 93 ? 6.562 3.483 -2.601 1.00 95.88 93 ASP A CA 1
ATOM 756 C C . ASP A 1 93 ? 6.162 4.777 -1.878 1.00 95.88 93 ASP A C 1
ATOM 758 O O . ASP A 1 93 ? 5.029 5.227 -2.036 1.00 95.88 93 ASP A O 1
ATOM 762 N N . GLU A 1 94 ? 7.099 5.433 -1.184 1.00 92.31 94 GLU A N 1
ATOM 763 C CA . GLU A 1 94 ? 6.885 6.760 -0.584 1.00 92.31 94 GLU A CA 1
ATOM 764 C C . GLU A 1 94 ? 6.466 7.801 -1.635 1.00 92.31 94 GLU A C 1
ATOM 766 O O . GLU A 1 94 ? 5.630 8.661 -1.375 1.00 92.31 94 GLU A O 1
ATOM 771 N N . TYR A 1 95 ? 6.977 7.692 -2.865 1.00 92.56 95 TYR A N 1
ATOM 772 C CA . TYR A 1 95 ? 6.597 8.569 -3.973 1.00 92.56 95 TYR A CA 1
ATOM 773 C C . TYR A 1 95 ? 5.298 8.121 -4.645 1.00 92.56 95 TYR A C 1
ATOM 775 O O . TYR A 1 95 ? 4.507 8.968 -5.072 1.00 92.56 95 TYR A O 1
ATOM 783 N N . VAL A 1 96 ? 5.043 6.812 -4.715 1.00 95.94 96 VAL A N 1
ATOM 784 C CA . VAL A 1 96 ? 3.806 6.242 -5.272 1.00 95.94 96 VAL A CA 1
ATOM 785 C C . VAL A 1 96 ? 2.593 6.776 -4.520 1.00 95.94 96 VAL A C 1
ATOM 787 O O . VAL A 1 96 ? 1.682 7.317 -5.145 1.00 95.94 96 VAL A O 1
ATOM 790 N N . VAL A 1 97 ? 2.594 6.700 -3.188 1.00 94.12 97 VAL A N 1
ATOM 791 C CA . VAL A 1 97 ? 1.438 7.091 -2.359 1.00 94.12 97 VAL A CA 1
ATOM 792 C C . VAL A 1 97 ? 1.178 8.599 -2.334 1.00 94.12 97 VAL A C 1
ATOM 794 O O . VAL A 1 97 ? 0.072 9.028 -2.013 1.00 94.12 97 VAL A O 1
ATOM 797 N N . THR A 1 98 ? 2.149 9.428 -2.739 1.00 93.69 98 THR A N 1
ATOM 798 C CA . THR A 1 98 ? 1.906 10.873 -2.923 1.00 93.69 98 THR A CA 1
ATOM 799 C C . THR A 1 98 ? 0.997 11.161 -4.121 1.00 93.69 98 THR A C 1
ATOM 801 O O . THR A 1 98 ? 0.241 12.138 -4.101 1.00 93.69 98 THR A O 1
ATOM 804 N N . GLN A 1 99 ? 1.052 10.309 -5.153 1.00 95.81 99 GLN A N 1
ATOM 805 C CA . GLN A 1 99 ? 0.297 10.463 -6.400 1.00 95.81 99 GLN A CA 1
ATOM 806 C C . GLN A 1 99 ? -0.934 9.552 -6.453 1.00 95.81 99 GLN A C 1
ATOM 808 O O . GLN A 1 99 ? -2.002 9.978 -6.893 1.00 95.81 99 GLN A O 1
ATOM 813 N N . LEU A 1 100 ? -0.815 8.313 -5.974 1.00 96.25 100 LEU A N 1
ATOM 814 C CA . LEU A 1 100 ? -1.915 7.361 -5.858 1.00 96.25 100 LEU A CA 1
ATOM 815 C C . LEU A 1 100 ? -2.683 7.605 -4.556 1.00 96.25 100 LEU A C 1
ATOM 817 O O . LEU A 1 100 ? -2.502 6.910 -3.560 1.00 96.25 100 LEU A O 1
ATOM 821 N N . LYS A 1 101 ? -3.530 8.637 -4.565 1.00 94.19 101 LYS A N 1
ATOM 822 C CA . LYS A 1 101 ? -4.309 9.050 -3.386 1.00 94.19 101 LYS A CA 1
ATOM 823 C C . LYS A 1 101 ? -5.509 8.147 -3.108 1.00 94.19 101 LYS A C 1
ATOM 825 O O . LYS A 1 101 ? -5.934 8.036 -1.960 1.00 94.19 101 LYS A O 1
ATOM 830 N N . GLU A 1 102 ? -6.057 7.529 -4.147 1.00 96.44 102 GLU A N 1
ATOM 831 C CA . GLU A 1 102 ? -7.220 6.650 -4.069 1.00 96.44 102 GLU A CA 1
ATOM 832 C C . GLU A 1 102 ? -7.179 5.573 -5.156 1.00 96.44 102 GLU A C 1
ATOM 834 O O . GLU A 1 102 ? -6.521 5.735 -6.187 1.00 96.44 102 GLU A O 1
ATOM 839 N N . TYR A 1 103 ? -7.896 4.480 -4.914 1.00 97.75 103 TYR A N 1
ATOM 840 C CA . TYR A 1 103 ? -8.113 3.385 -5.851 1.00 97.75 103 TYR A CA 1
ATOM 841 C C . TYR A 1 103 ? -9.565 2.912 -5.729 1.00 97.75 103 TYR A C 1
ATOM 843 O O . TYR A 1 103 ? -10.035 2.674 -4.620 1.00 97.75 103 TYR A O 1
ATOM 851 N N . GLU A 1 104 ? -10.288 2.829 -6.851 1.00 95.50 104 GLU A N 1
ATOM 852 C CA . GLU A 1 104 ? -11.721 2.470 -6.893 1.00 95.50 104 GLU A CA 1
ATOM 853 C C . GLU A 1 104 ? -12.599 3.271 -5.901 1.00 95.50 104 GLU A C 1
ATOM 855 O O . GLU A 1 104 ? -13.556 2.761 -5.331 1.00 95.50 104 GLU A O 1
ATOM 860 N N . GLY A 1 105 ? -12.274 4.553 -5.685 1.00 95.12 105 GLY A N 1
ATOM 861 C CA . GLY A 1 105 ? -12.996 5.440 -4.760 1.00 95.12 105 GLY A CA 1
ATOM 862 C C . GLY A 1 105 ? -12.604 5.298 -3.282 1.00 95.12 105 GLY A C 1
ATOM 863 O O . GLY A 1 105 ? -13.086 6.065 -2.449 1.00 95.12 105 GLY A O 1
ATOM 864 N N . HIS A 1 106 ? -11.700 4.374 -2.951 1.00 96.50 106 HIS A N 1
ATOM 865 C CA . HIS A 1 106 ? -11.163 4.188 -1.606 1.00 96.50 106 HIS A CA 1
ATOM 866 C C . HIS A 1 106 ? -9.832 4.921 -1.446 1.00 96.50 106 HIS A C 1
ATOM 868 O O . HIS A 1 106 ? -8.901 4.715 -2.229 1.00 96.50 106 HIS A O 1
ATOM 874 N N . LYS A 1 107 ? -9.703 5.768 -0.419 1.00 96.62 107 LYS A N 1
ATOM 875 C CA . LYS A 1 107 ? -8.459 6.518 -0.187 1.00 96.62 107 LYS A CA 1
ATOM 876 C C . LYS A 1 107 ? -7.369 5.599 0.342 1.00 96.62 107 LYS A C 1
ATOM 878 O O . LYS A 1 107 ? -7.644 4.703 1.135 1.00 96.62 107 LYS A O 1
ATOM 883 N N . LEU A 1 108 ? -6.124 5.863 -0.040 1.00 96.81 108 LEU A N 1
ATOM 884 C CA . LEU A 1 108 ? -4.966 5.211 0.560 1.00 96.81 108 LEU A CA 1
ATOM 885 C C . LEU A 1 108 ? -4.572 5.967 1.833 1.00 96.81 108 LEU A C 1
ATOM 887 O O . LEU A 1 108 ? -4.297 7.168 1.804 1.00 96.81 108 LEU A O 1
ATOM 891 N N . VAL A 1 109 ? -4.542 5.263 2.964 1.00 96.12 109 VAL A N 1
ATOM 892 C CA . VAL A 1 109 ? -4.279 5.844 4.284 1.00 96.12 109 VAL A CA 1
ATOM 893 C C . VAL A 1 109 ? -3.126 5.114 4.967 1.00 96.12 109 VAL A C 1
ATOM 895 O O . VAL A 1 109 ? -3.168 3.902 5.177 1.00 96.12 109 VAL A O 1
ATOM 898 N N . CYS A 1 110 ? -2.097 5.872 5.349 1.00 96.06 110 CYS A N 1
ATOM 899 C CA . CYS A 1 110 ? -0.937 5.320 6.036 1.00 96.06 110 CYS A CA 1
ATOM 900 C C . CYS A 1 110 ? -1.262 4.965 7.495 1.00 96.06 110 CYS A C 1
ATOM 902 O O . CYS A 1 110 ? -1.783 5.795 8.242 1.00 96.06 110 CYS A O 1
ATOM 904 N N . ALA A 1 111 ? -0.889 3.758 7.917 1.00 95.50 111 ALA A N 1
ATOM 905 C CA . ALA A 1 111 ? -1.070 3.247 9.272 1.00 95.50 111 ALA A CA 1
ATOM 906 C C . ALA A 1 111 ? -0.241 4.007 10.320 1.00 95.50 111 ALA A C 1
ATOM 908 O O . ALA A 1 111 ? -0.614 4.045 11.489 1.00 95.50 111 ALA A O 1
ATOM 909 N N . THR A 1 112 ? 0.871 4.625 9.912 1.00 92.88 112 THR A N 1
ATOM 910 C CA . THR A 1 112 ? 1.742 5.425 10.791 1.00 92.88 112 THR A CA 1
ATOM 911 C C . THR A 1 112 ? 1.324 6.893 10.859 1.00 92.88 112 THR A C 1
ATOM 913 O O . THR A 1 112 ? 1.919 7.665 11.609 1.00 92.88 112 THR A O 1
ATOM 916 N N . LYS A 1 113 ? 0.308 7.305 10.085 1.00 89.56 113 LYS A N 1
ATOM 917 C CA . LYS A 1 113 ? -0.142 8.695 10.061 1.00 89.56 113 LYS A CA 1
ATOM 918 C C . LYS A 1 113 ? -0.749 9.078 11.407 1.00 89.56 113 LYS A C 1
ATOM 920 O O . LYS A 1 113 ? -1.649 8.408 11.917 1.00 89.56 113 LYS A O 1
ATOM 925 N N . GLU A 1 114 ? -0.293 10.204 11.943 1.00 83.44 114 GLU A N 1
ATOM 926 C CA . GLU A 1 114 ? -0.855 10.778 13.158 1.00 83.44 114 GLU A CA 1
ATOM 927 C C . GLU A 1 114 ? -2.360 11.044 12.995 1.00 83.44 114 GLU A C 1
ATOM 929 O O . GLU A 1 114 ? -2.831 11.498 11.948 1.00 83.44 114 GLU A O 1
ATOM 934 N N . GLY A 1 115 ? -3.130 10.728 14.037 1.00 73.38 115 GLY A N 1
ATOM 935 C CA . GLY A 1 115 ? -4.575 10.924 14.027 1.00 73.38 115 GLY A CA 1
ATOM 936 C C . GLY A 1 115 ? -5.331 9.965 13.105 1.00 73.38 115 GLY A C 1
ATOM 937 O O . GLY A 1 115 ? -6.417 10.321 12.649 1.00 73.38 115 GLY A O 1
ATOM 938 N N . LEU A 1 116 ? -4.795 8.767 12.826 1.00 82.19 116 LEU A N 1
ATOM 939 C CA . LEU A 1 116 ? -5.508 7.705 12.113 1.00 82.19 116 LEU A CA 1
ATOM 940 C C . LEU A 1 116 ? -6.867 7.420 12.781 1.00 82.19 116 LEU A C 1
ATOM 942 O O . LEU A 1 116 ? -6.967 6.731 13.803 1.00 82.19 116 LEU A O 1
ATOM 946 N N . LYS A 1 117 ? -7.929 7.968 12.184 1.00 76.62 117 LYS A N 1
ATOM 947 C CA . LYS A 1 117 ? -9.308 7.767 12.626 1.00 76.62 117 LYS A CA 1
ATOM 948 C C . LYS A 1 117 ? -9.792 6.443 12.070 1.00 76.62 117 LYS A C 1
ATOM 950 O O . LYS A 1 117 ? -10.094 6.330 10.889 1.00 76.62 117 LYS A O 1
ATOM 955 N N . ILE A 1 118 ? -9.853 5.447 12.939 1.00 76.38 118 ILE A N 1
ATOM 956 C CA . ILE A 1 118 ? -10.475 4.174 12.613 1.00 76.38 118 ILE A CA 1
ATOM 957 C C . ILE A 1 118 ? -11.824 4.166 13.309 1.00 76.38 118 ILE A C 1
ATOM 959 O O . ILE A 1 118 ? -11.843 4.138 14.541 1.00 76.38 118 ILE A O 1
ATOM 963 N N . GLU A 1 119 ? -12.908 4.214 12.531 1.00 71.19 119 GLU A N 1
ATOM 964 C CA . GLU A 1 119 ? -14.275 4.250 13.059 1.00 71.19 119 GLU A CA 1
ATOM 965 C C . GLU A 1 119 ? -14.458 3.158 14.118 1.00 71.19 119 GLU A C 1
ATOM 967 O O . GLU A 1 119 ? -14.127 1.985 13.908 1.00 71.19 119 GLU A O 1
ATOM 972 N N . GLU A 1 120 ? -14.864 3.592 15.307 1.00 67.06 120 GLU A N 1
ATOM 973 C CA . GLU A 1 120 ? -15.167 2.724 16.436 1.00 67.06 120 GLU A CA 1
ATOM 974 C C . GLU A 1 120 ? -16.544 2.121 16.246 1.00 67.06 120 GLU A C 1
ATOM 976 O O . GLU A 1 120 ? -17.495 2.817 15.878 1.00 67.06 120 GLU A O 1
ATOM 981 N N . THR A 1 121 ? -16.621 0.816 16.482 1.00 65.88 12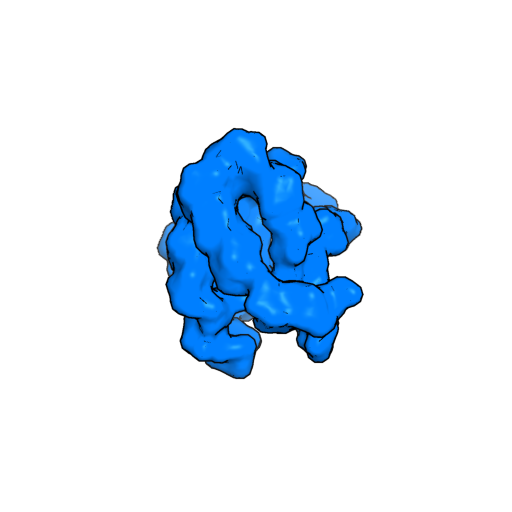1 THR A N 1
ATOM 982 C CA . THR A 1 121 ? -17.910 0.128 16.567 1.00 65.88 121 THR A CA 1
ATOM 983 C C . THR A 1 121 ? -18.702 0.692 17.747 1.00 65.88 121 THR A C 1
ATOM 985 O O . THR A 1 121 ? -18.120 1.259 18.675 1.00 65.88 121 THR A O 1
ATOM 988 N N . GLU A 1 122 ? -20.029 0.563 17.731 1.00 64.50 122 GLU A N 1
ATOM 989 C CA . GLU A 1 122 ? -20.854 1.041 18.851 1.00 64.50 122 GLU A CA 1
ATOM 990 C C . GLU A 1 122 ? -20.450 0.394 20.185 1.00 64.50 122 GLU A C 1
ATOM 992 O O . GLU A 1 122 ? -20.380 1.081 21.201 1.00 64.50 122 GLU A O 1
ATOM 997 N N . GLU A 1 123 ? -20.055 -0.882 20.164 1.00 64.44 123 GLU A N 1
ATOM 998 C CA . GLU A 1 123 ? -19.526 -1.598 21.333 1.00 64.44 123 GLU A CA 1
ATOM 999 C C . GLU A 1 123 ? -18.208 -1.001 21.859 1.00 64.44 123 GLU A C 1
ATOM 1001 O O . GLU A 1 123 ? -17.988 -0.917 23.068 1.00 64.44 123 GLU A O 1
ATOM 1006 N N . GLU A 1 124 ? -17.309 -0.565 20.969 1.00 66.44 124 GLU A N 1
ATOM 1007 C CA . GLU A 1 124 ? -16.056 0.094 21.364 1.00 66.44 124 GLU A CA 1
ATOM 1008 C C . GLU A 1 124 ? -16.308 1.476 21.977 1.00 66.44 124 GLU A C 1
ATOM 1010 O O . GLU A 1 124 ? -15.625 1.840 22.935 1.00 66.44 124 GLU A O 1
ATOM 1015 N N . LYS A 1 125 ? -17.305 2.211 21.467 1.00 64.88 125 LYS A N 1
ATOM 1016 C CA . LYS A 1 125 ? -17.711 3.509 22.024 1.00 64.88 125 LYS A CA 1
ATOM 1017 C C . LYS A 1 125 ? -18.300 3.354 23.424 1.00 64.88 125 LYS A C 1
ATOM 1019 O O . LYS A 1 125 ? -17.835 4.019 24.342 1.00 64.88 125 LYS A O 1
ATOM 1024 N N . GLN A 1 126 ? -19.221 2.409 23.620 1.00 65.94 126 GLN A N 1
ATOM 1025 C CA . GLN A 1 126 ? -19.818 2.137 24.936 1.00 65.94 126 GLN A CA 1
ATOM 1026 C C . GLN A 1 126 ? -18.756 1.762 25.979 1.00 65.94 126 GLN A C 1
ATOM 1028 O O . GLN A 1 126 ? -18.730 2.295 27.083 1.00 65.94 126 GLN A O 1
ATOM 1033 N N . ARG A 1 127 ? -17.792 0.916 25.603 1.00 65.19 127 ARG A N 1
ATOM 1034 C CA . ARG A 1 127 ? -16.717 0.478 26.506 1.00 65.19 127 ARG A CA 1
ATOM 1035 C C . ARG A 1 127 ? -15.682 1.570 26.824 1.00 65.19 127 ARG A C 1
ATOM 1037 O O . ARG A 1 127 ? -14.933 1.441 27.793 1.00 65.19 127 ARG A O 1
ATOM 1044 N N . SER A 1 128 ? -15.595 2.600 25.984 1.00 63.53 128 SER A N 1
ATOM 1045 C CA . SER A 1 128 ? -14.774 3.797 26.194 1.00 63.53 128 SER A CA 1
ATOM 1046 C C . SER A 1 128 ? -15.455 4.810 27.117 1.00 63.53 128 SER A C 1
ATOM 1048 O O . SER A 1 128 ? -14.753 5.553 27.791 1.00 63.53 128 SER A O 1
ATOM 1050 N N . GLU A 1 129 ? -16.787 4.864 27.125 1.00 59.16 129 GLU A N 1
ATOM 1051 C CA . GLU A 1 129 ? -17.583 5.780 27.956 1.00 59.16 129 GLU A CA 1
ATOM 1052 C C . GLU A 1 129 ? -17.778 5.256 29.392 1.00 59.16 129 GLU A C 1
ATOM 1054 O O . GLU A 1 129 ? -18.013 6.038 30.308 1.00 59.16 129 GLU A O 1
ATOM 1059 N N . GLU A 1 130 ? -17.624 3.946 29.610 1.00 54.75 130 GLU A N 1
ATOM 1060 C CA . GLU A 1 130 ? -17.675 3.298 30.933 1.00 54.75 130 GLU A CA 1
ATOM 1061 C C . GLU A 1 130 ? -16.334 3.309 31.707 1.00 54.75 130 GLU A C 1
ATOM 1063 O O . GLU A 1 130 ? -16.251 2.735 32.797 1.00 54.75 130 GLU A O 1
ATOM 1068 N N . ARG A 1 131 ? -15.272 3.921 31.163 1.00 46.53 131 ARG A N 1
ATOM 1069 C CA . ARG A 1 131 ? -13.942 4.044 31.794 1.00 46.53 131 ARG A CA 1
ATOM 1070 C C . ARG A 1 131 ? -13.623 5.476 32.190 1.00 46.53 131 ARG A C 1
ATOM 1072 O O . ARG A 1 131 ? -12.987 5.629 33.255 1.00 46.53 131 ARG A O 1
#